Protein AF-A0A7S2IAW0-F1 (afdb_monomer_lite)

Radius of gyration: 18.79 Å; chains: 1; bounding box: 46×24×48 Å

Structure (mmCIF, N/CA/C/O backbone):
data_AF-A0A7S2IAW0-F1
#
_entry.id   AF-A0A7S2IAW0-F1
#
loop_
_atom_site.group_PDB
_atom_site.id
_atom_site.type_symbol
_atom_site.label_atom_id
_atom_site.label_alt_id
_atom_site.label_comp_id
_atom_site.label_asym_id
_atom_site.label_entity_id
_atom_site.label_seq_id
_atom_site.pdbx_PDB_ins_code
_atom_site.Cartn_x
_atom_site.Cartn_y
_atom_site.Cartn_z
_atom_site.occupancy
_atom_site.B_iso_or_equiv
_atom_site.auth_seq_id
_atom_site.auth_comp_id
_atom_site.auth_asym_id
_atom_site.auth_atom_id
_atom_site.pdbx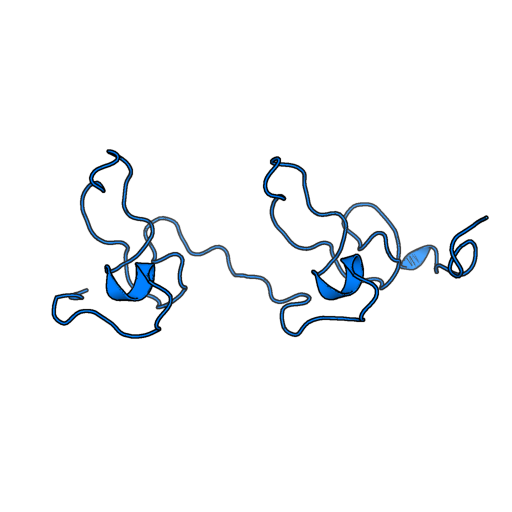_PDB_model_num
ATOM 1 N N . GLY A 1 1 ? -23.489 11.434 15.597 1.00 50.94 1 GLY A N 1
ATOM 2 C CA . GLY A 1 1 ? -23.939 10.071 15.264 1.00 50.94 1 GLY A CA 1
ATOM 3 C C . GLY A 1 1 ? -22.737 9.156 15.257 1.00 50.94 1 GLY A C 1
ATOM 4 O O . GLY A 1 1 ? -21.692 9.584 14.787 1.00 50.94 1 GLY A O 1
ATOM 5 N N . HIS A 1 2 ? -22.860 7.963 15.828 1.00 58.56 2 HIS A N 1
ATOM 6 C CA . HIS A 1 2 ? -21.824 6.927 15.783 1.00 58.56 2 HIS A CA 1
ATOM 7 C C . HIS A 1 2 ? -22.015 6.001 14.574 1.00 58.56 2 HIS A C 1
ATOM 9 O O . HIS A 1 2 ? -23.141 5.798 14.119 1.00 58.56 2 HIS A O 1
ATOM 15 N N . ASP A 1 3 ? -20.916 5.451 14.053 1.00 65.81 3 ASP A N 1
ATOM 16 C CA . ASP A 1 3 ? -20.954 4.419 13.016 1.00 65.81 3 ASP A CA 1
ATOM 17 C C . ASP A 1 3 ? -21.790 3.219 13.472 1.00 65.81 3 ASP A C 1
ATOM 19 O O . ASP A 1 3 ? -21.760 2.838 14.642 1.00 65.81 3 ASP A O 1
ATOM 23 N N . ARG A 1 4 ? -22.484 2.567 12.532 1.00 68.62 4 ARG A N 1
ATOM 24 C CA . ARG A 1 4 ? -23.356 1.400 12.783 1.00 68.62 4 ARG A CA 1
ATOM 25 C C . ARG A 1 4 ? -22.633 0.213 13.449 1.00 68.62 4 ARG A C 1
ATOM 27 O O . ARG A 1 4 ? -23.281 -0.697 13.945 1.00 68.62 4 ARG A O 1
ATOM 34 N N . LEU A 1 5 ? -21.299 0.231 13.460 1.00 66.25 5 LEU A N 1
ATOM 35 C CA . LEU A 1 5 ? -20.436 -0.776 14.083 1.00 66.25 5 LEU A CA 1
ATOM 36 C C . LEU A 1 5 ? -19.930 -0.370 15.482 1.00 66.25 5 LEU A C 1
ATOM 38 O O . LEU A 1 5 ? -19.213 -1.139 16.121 1.00 66.25 5 LEU A O 1
ATOM 42 N N . CYS A 1 6 ? -20.269 0.823 15.976 1.00 62.88 6 CYS A N 1
ATOM 43 C CA . CYS A 1 6 ? -19.836 1.308 17.284 1.00 62.88 6 CYS A CA 1
ATOM 44 C C . CYS A 1 6 ? -20.402 0.409 18.399 1.00 62.88 6 CYS A C 1
ATOM 46 O O . CYS A 1 6 ? -21.613 0.326 18.580 1.00 62.88 6 CYS A O 1
ATOM 48 N N . GLY A 1 7 ? -19.519 -0.300 19.112 1.00 69.62 7 GLY A N 1
ATOM 49 C CA . GLY A 1 7 ? -19.877 -1.250 20.175 1.00 69.62 7 GLY A CA 1
ATOM 50 C C . GLY A 1 7 ? -20.111 -2.700 19.725 1.00 69.62 7 GLY A C 1
ATOM 51 O O . GLY A 1 7 ? -20.253 -3.566 20.580 1.00 69.62 7 GLY A O 1
ATOM 52 N N . GLN A 1 8 ? -20.107 -2.992 18.418 1.00 72.81 8 GLN A N 1
ATOM 53 C CA . GLN A 1 8 ? -20.274 -4.359 17.885 1.00 72.81 8 GLN A CA 1
ATOM 54 C C . GLN A 1 8 ? -18.977 -4.982 17.349 1.00 72.81 8 GLN A C 1
ATOM 56 O O . GLN A 1 8 ? -18.984 -6.101 16.837 1.00 72.81 8 GLN A O 1
ATOM 61 N N . ILE A 1 9 ? -17.855 -4.267 17.442 1.00 75.31 9 ILE A N 1
ATOM 62 C CA . ILE A 1 9 ? -16.563 -4.804 17.029 1.00 75.31 9 ILE A CA 1
ATOM 63 C C . ILE A 1 9 ? -16.024 -5.712 18.134 1.00 75.31 9 ILE A C 1
ATOM 65 O O . ILE A 1 9 ? -15.777 -5.271 19.253 1.00 75.31 9 ILE A O 1
ATOM 69 N N . ASP A 1 10 ? -15.816 -6.978 17.785 1.00 81.50 10 ASP A N 1
ATOM 70 C CA . ASP A 1 10 ? -15.126 -7.960 18.615 1.00 81.50 10 ASP A CA 1
ATOM 71 C C . ASP A 1 10 ? -13.720 -7.447 18.972 1.00 81.50 10 ASP A C 1
ATOM 73 O O . ASP A 1 10 ? -12.873 -7.246 18.094 1.00 81.50 10 ASP A O 1
ATOM 77 N N . ALA A 1 11 ? -13.479 -7.225 20.267 1.00 82.25 11 ALA A N 1
ATOM 78 C CA . ALA A 1 11 ? -12.220 -6.693 20.780 1.00 82.25 11 ALA A CA 1
ATOM 79 C C . ALA A 1 11 ? -11.020 -7.587 20.424 1.00 82.25 11 ALA A C 1
ATOM 81 O O . ALA A 1 11 ? -9.922 -7.076 20.222 1.00 82.25 11 ALA A O 1
ATOM 82 N N . SER A 1 12 ? -11.219 -8.900 20.259 1.00 84.50 12 SER A N 1
ATOM 83 C CA . SER A 1 12 ? -10.162 -9.828 19.838 1.00 84.50 12 SER A CA 1
ATOM 84 C C . SER A 1 12 ? -9.779 -9.675 18.361 1.00 84.50 12 SER A C 1
ATOM 86 O O . SER A 1 12 ? -8.757 -10.205 17.924 1.00 84.50 12 SER A O 1
ATOM 88 N N . LYS A 1 13 ? -10.580 -8.948 17.572 1.00 84.38 13 LYS A N 1
ATOM 89 C CA . LYS A 1 13 ? -10.375 -8.732 16.131 1.00 84.38 13 LYS A CA 1
ATOM 90 C C . LYS A 1 13 ? -9.826 -7.348 15.786 1.00 84.38 13 LYS A C 1
ATOM 92 O O . LYS A 1 13 ? -9.648 -7.048 14.599 1.00 84.38 13 LYS A O 1
ATOM 97 N N . VAL A 1 14 ? -9.529 -6.533 16.797 1.00 85.44 14 VAL A N 1
ATOM 98 C CA . VAL A 1 14 ? -8.892 -5.216 16.684 1.00 85.44 14 VAL A CA 1
ATOM 99 C C . VAL A 1 14 ? -7.673 -5.135 17.594 1.00 85.44 14 VAL A C 1
ATOM 101 O O . VAL A 1 14 ? -7.650 -5.686 18.684 1.00 85.44 14 VAL A O 1
ATOM 104 N N . GLY A 1 15 ? -6.629 -4.451 17.140 1.00 86.69 15 GLY A N 1
ATOM 105 C CA . GLY A 1 15 ? -5.392 -4.311 17.900 1.00 86.69 15 GLY A CA 1
ATOM 106 C C . GLY A 1 15 ? -4.228 -3.850 17.027 1.00 86.69 15 GLY A C 1
ATOM 107 O O . GLY A 1 15 ? -4.385 -3.731 15.805 1.00 86.69 15 GLY A O 1
ATOM 108 N N . PRO A 1 16 ? -3.054 -3.581 17.622 1.00 86.94 16 PRO A N 1
ATOM 109 C CA . PRO A 1 16 ? -1.852 -3.233 16.873 1.00 86.94 16 PRO A CA 1
ATOM 110 C C . PRO A 1 16 ? -1.551 -4.278 15.789 1.00 86.94 16 PRO A C 1
ATOM 112 O O . PRO A 1 16 ? -1.453 -5.470 16.063 1.00 86.94 16 PRO A O 1
ATOM 115 N N . GLY A 1 17 ? -1.444 -3.837 14.534 1.00 86.88 17 GLY A N 1
ATOM 116 C CA . GLY A 1 17 ? -1.197 -4.722 13.389 1.00 86.88 17 GLY A CA 1
ATOM 117 C C . GLY A 1 17 ? -2.423 -5.478 12.855 1.00 86.88 17 GLY A C 1
ATOM 118 O O . GLY A 1 17 ? -2.298 -6.180 11.847 1.00 86.88 17 GLY A O 1
ATOM 119 N N . LEU A 1 18 ? -3.610 -5.306 13.447 1.00 91.88 18 LEU A N 1
ATOM 120 C CA . LEU A 1 18 ? -4.880 -5.840 12.945 1.00 91.88 18 LEU A CA 1
ATOM 121 C C . LEU A 1 18 ? -5.726 -4.756 12.280 1.00 91.88 18 LEU A C 1
ATOM 123 O O . LEU A 1 18 ? -5.615 -3.565 12.567 1.00 91.88 18 LEU A O 1
ATOM 127 N N . CYS A 1 19 ? -6.566 -5.176 11.338 1.00 92.44 19 CYS A N 1
ATOM 128 C CA . CYS A 1 19 ? -7.449 -4.282 10.611 1.00 92.44 19 CYS A CA 1
ATOM 129 C C . CYS A 1 19 ? -8.336 -3.497 11.583 1.00 92.44 19 CYS A C 1
ATOM 131 O O . CYS A 1 19 ? -9.163 -4.095 12.268 1.00 92.44 19 CYS A O 1
ATOM 133 N N . LYS A 1 20 ? -8.250 -2.161 11.562 1.00 90.75 20 LYS A N 1
ATOM 134 C CA . LYS A 1 20 ? -9.026 -1.280 12.457 1.00 90.75 20 LYS A CA 1
ATOM 135 C C . LYS A 1 20 ? -10.548 -1.437 12.349 1.00 90.75 20 LYS A C 1
ATOM 137 O O . LYS A 1 20 ? -11.269 -1.067 13.258 1.00 90.75 20 LYS A O 1
ATOM 142 N N . VAL A 1 21 ? -11.023 -1.975 11.223 1.00 89.62 21 VAL A N 1
ATOM 143 C CA . VAL A 1 21 ? -12.445 -2.276 10.968 1.00 89.62 21 VAL A CA 1
ATOM 144 C C . VAL A 1 21 ? -12.922 -3.509 11.754 1.00 89.62 21 VAL A C 1
ATOM 146 O O . VAL A 1 21 ? -14.113 -3.777 11.805 1.00 89.62 21 VAL A O 1
ATOM 149 N N . GLY A 1 22 ? -12.016 -4.275 12.370 1.00 89.25 22 GLY A N 1
ATOM 150 C CA . GLY A 1 22 ? -12.395 -5.399 13.227 1.00 89.25 22 GLY A CA 1
ATOM 151 C C . GLY A 1 22 ? -12.728 -6.694 12.497 1.00 89.25 22 GLY A C 1
ATOM 152 O O . GLY A 1 22 ? -13.425 -7.548 13.028 1.00 89.25 22 GLY A O 1
ATOM 153 N N . CYS A 1 23 ? -12.210 -6.883 11.281 1.00 89.62 23 CYS A N 1
ATOM 154 C CA . CYS A 1 23 ? -12.362 -8.150 10.556 1.00 89.62 23 CYS A CA 1
ATOM 155 C C . CYS A 1 23 ? -11.418 -9.266 11.053 1.00 89.62 23 CYS A C 1
ATOM 157 O O . CYS A 1 23 ? -11.470 -10.378 10.533 1.00 89.62 23 CYS A O 1
ATOM 159 N N . GLY A 1 24 ? -10.510 -8.976 11.996 1.00 89.62 24 GLY A N 1
ATOM 160 C CA . GLY A 1 24 ? -9.544 -9.935 12.553 1.00 89.62 24 GLY A CA 1
ATOM 161 C C . GLY A 1 24 ? -8.334 -10.234 11.661 1.00 89.62 24 GLY A C 1
ATOM 162 O O . GLY A 1 24 ? -7.439 -10.977 12.051 1.00 89.62 24 GLY A O 1
ATOM 163 N N . ARG A 1 25 ? -8.263 -9.651 10.458 1.00 90.62 25 ARG A N 1
ATOM 164 C CA . ARG A 1 25 ? -7.143 -9.842 9.524 1.00 90.62 25 ARG A CA 1
ATOM 165 C C . ARG A 1 25 ? -5.988 -8.881 9.819 1.00 90.62 25 ARG A C 1
ATOM 167 O O . ARG A 1 25 ? -6.228 -7.720 10.147 1.00 90.62 25 ARG A O 1
ATOM 174 N N . LYS A 1 26 ? -4.744 -9.329 9.598 1.00 91.44 26 LYS A N 1
ATOM 175 C CA . LYS A 1 26 ? -3.548 -8.466 9.642 1.00 91.44 26 LYS A CA 1
ATOM 176 C C . LYS A 1 26 ? -3.671 -7.287 8.674 1.00 91.44 26 LYS A C 1
ATOM 178 O O . LYS A 1 26 ? -4.187 -7.443 7.567 1.00 91.44 26 LYS A O 1
ATOM 183 N N . VAL A 1 27 ? -3.192 -6.124 9.100 1.00 91.31 27 VAL A N 1
ATOM 184 C CA . VAL A 1 27 ? -3.081 -4.918 8.270 1.00 91.31 27 VAL A CA 1
ATOM 185 C C . VAL A 1 27 ? -2.224 -5.201 7.035 1.00 91.31 27 VAL A C 1
ATOM 187 O O . VAL A 1 27 ? -1.263 -5.966 7.100 1.00 91.31 27 VAL A O 1
ATOM 190 N N . ALA A 1 28 ? -2.583 -4.592 5.902 1.00 89.12 28 ALA A N 1
ATOM 191 C CA . ALA A 1 28 ? -1.808 -4.712 4.677 1.00 89.12 28 ALA A CA 1
ATOM 192 C C . ALA A 1 28 ? -0.378 -4.184 4.902 1.00 89.12 28 ALA A C 1
ATOM 194 O O . ALA A 1 28 ? -0.208 -3.131 5.519 1.00 89.12 28 ALA A O 1
ATOM 195 N N . PRO A 1 29 ? 0.660 -4.866 4.397 1.00 86.12 29 PRO A N 1
ATOM 196 C CA . PRO A 1 29 ? 2.016 -4.348 4.489 1.00 86.12 29 PRO A CA 1
ATOM 197 C C . PRO A 1 29 ? 2.169 -3.075 3.642 1.00 86.12 29 PRO A C 1
ATOM 199 O O . PRO A 1 29 ? 1.519 -2.915 2.608 1.00 86.12 29 PRO A O 1
ATOM 202 N N . GLY A 1 30 ? 3.071 -2.185 4.057 1.00 85.56 30 GLY A N 1
ATOM 203 C CA . GLY A 1 30 ? 3.419 -0.975 3.312 1.00 85.56 30 GLY A CA 1
ATOM 204 C C . GLY A 1 30 ? 2.803 0.311 3.863 1.00 85.56 30 GLY A C 1
ATOM 205 O O . GLY A 1 30 ? 2.371 0.387 5.015 1.00 85.56 30 GLY A O 1
ATOM 206 N N . LYS A 1 31 ? 2.848 1.356 3.032 1.00 87.12 31 LYS A N 1
ATOM 207 C CA . LYS A 1 31 ? 2.469 2.728 3.373 1.00 87.12 31 LYS A CA 1
ATOM 208 C C . LYS A 1 31 ? 1.564 3.321 2.293 1.00 87.12 31 LYS A C 1
ATOM 210 O O . LYS A 1 31 ? 1.674 2.957 1.122 1.00 87.12 31 LYS A O 1
ATOM 215 N N . ASP A 1 32 ? 0.692 4.243 2.686 1.00 84.56 32 ASP A N 1
ATOM 216 C CA . ASP A 1 32 ? -0.098 5.054 1.765 1.00 84.56 32 ASP A CA 1
ATOM 217 C C . ASP A 1 32 ? 0.788 6.040 0.978 1.00 84.56 32 ASP A C 1
ATOM 219 O O . ASP A 1 32 ? 1.990 6.169 1.220 1.00 84.56 32 ASP A O 1
ATOM 223 N N . ALA A 1 33 ? 0.190 6.773 0.035 1.00 84.94 33 ALA A N 1
ATOM 224 C CA . ALA A 1 33 ? 0.905 7.767 -0.772 1.00 84.94 33 ALA A CA 1
ATOM 225 C C . ALA A 1 33 ? 1.546 8.899 0.059 1.00 84.94 33 ALA A C 1
ATOM 227 O O . ALA A 1 33 ? 2.436 9.587 -0.430 1.00 84.94 33 ALA A O 1
ATOM 228 N N . LYS A 1 34 ? 1.111 9.089 1.312 1.00 90.62 34 LYS A N 1
ATOM 229 C CA . LYS A 1 34 ? 1.662 10.064 2.262 1.00 90.62 34 LYS A CA 1
ATOM 230 C C . LYS A 1 34 ? 2.707 9.437 3.197 1.00 90.62 34 LYS A C 1
ATOM 232 O O . LYS A 1 34 ? 3.132 10.080 4.151 1.00 90.62 34 LYS A O 1
ATOM 237 N N . GLY A 1 35 ? 3.105 8.186 2.960 1.00 87.56 35 GLY A N 1
ATOM 238 C CA . GLY A 1 35 ? 4.103 7.479 3.761 1.00 87.56 35 GLY A CA 1
ATOM 239 C C . GLY A 1 35 ? 3.589 6.958 5.107 1.00 87.56 35 GLY A C 1
ATOM 240 O O . GLY A 1 35 ? 4.395 6.515 5.931 1.00 87.56 35 GLY A O 1
ATOM 241 N N . ARG A 1 36 ? 2.276 6.978 5.351 1.00 90.25 36 ARG A N 1
ATOM 242 C CA . ARG A 1 36 ? 1.685 6.487 6.603 1.00 90.25 36 ARG A CA 1
ATOM 243 C C . ARG A 1 36 ? 1.401 4.993 6.491 1.00 90.25 36 ARG A C 1
ATOM 245 O O . ARG A 1 36 ? 0.943 4.561 5.435 1.00 90.25 36 ARG A O 1
ATOM 252 N N . PRO A 1 37 ? 1.648 4.194 7.540 1.00 89.88 37 PRO A N 1
ATOM 253 C CA . PRO A 1 37 ? 1.332 2.773 7.503 1.00 89.88 37 PRO A CA 1
ATOM 254 C C . PRO A 1 37 ? -0.161 2.568 7.247 1.00 89.88 37 PRO A C 1
ATOM 256 O O . PRO A 1 37 ? -1.001 3.367 7.677 1.00 89.88 37 PRO A O 1
ATOM 259 N N . PHE A 1 38 ? -0.500 1.488 6.546 1.00 90.75 38 PHE A N 1
ATOM 260 C CA . PHE A 1 38 ? -1.899 1.109 6.419 1.00 90.75 38 PHE A CA 1
ATOM 261 C C . PHE A 1 38 ? -2.500 0.806 7.797 1.00 90.75 38 PHE A C 1
ATOM 263 O O . PHE A 1 38 ? -1.800 0.517 8.762 1.00 90.75 38 PHE A O 1
ATOM 270 N N . THR A 1 39 ? -3.823 0.908 7.896 1.00 93.00 39 THR A N 1
ATOM 271 C CA . THR A 1 39 ? -4.574 0.590 9.127 1.00 93.00 39 THR A CA 1
ATOM 272 C C . THR A 1 39 ? -5.653 -0.464 8.890 1.00 93.00 39 THR A C 1
ATOM 274 O O . THR A 1 39 ? -6.325 -0.899 9.820 1.00 93.00 39 THR A O 1
ATOM 277 N N . THR A 1 40 ? -5.822 -0.909 7.644 1.00 92.75 40 THR A N 1
ATOM 278 C CA . THR A 1 40 ? -6.765 -1.953 7.234 1.00 92.75 40 THR A CA 1
ATOM 279 C C . THR A 1 40 ? -6.038 -3.070 6.496 1.00 92.75 40 THR A C 1
ATOM 281 O O . THR A 1 40 ? -4.941 -2.880 5.975 1.00 92.75 40 THR A O 1
ATOM 284 N N . CYS A 1 41 ? -6.641 -4.258 6.457 1.00 92.25 41 CYS A N 1
ATOM 285 C CA . CYS A 1 41 ? -6.058 -5.437 5.808 1.00 92.25 41 CYS A CA 1
ATOM 286 C C . CYS A 1 41 ? -6.112 -5.408 4.274 1.00 92.25 41 CYS A C 1
ATOM 288 O O . CYS A 1 41 ? -5.399 -6.164 3.620 1.00 92.25 41 CYS A O 1
ATOM 290 N N . CYS A 1 42 ? -6.996 -4.595 3.696 1.00 91.62 42 CYS A N 1
ATOM 291 C CA . CYS A 1 42 ? -7.198 -4.472 2.256 1.00 91.62 42 CYS A CA 1
ATOM 292 C C . CYS A 1 42 ? -7.954 -3.176 1.925 1.00 91.62 42 CYS A C 1
ATOM 294 O O . CYS A 1 42 ? -8.392 -2.451 2.834 1.00 91.62 42 CYS A O 1
ATOM 296 N N . ARG A 1 43 ? -8.111 -2.884 0.629 1.00 90.62 43 ARG A N 1
ATOM 297 C CA . ARG A 1 43 ? -8.840 -1.705 0.150 1.00 90.62 43 ARG A CA 1
ATOM 298 C C . ARG A 1 43 ? -10.340 -1.891 0.335 1.00 90.62 43 ARG A C 1
ATOM 300 O O . ARG A 1 43 ? -10.997 -0.959 0.779 1.00 90.62 43 ARG A O 1
ATOM 307 N N . GLY A 1 44 ? -10.866 -3.088 0.088 1.00 91.62 44 GLY A N 1
ATOM 308 C CA . GLY A 1 44 ? -12.288 -3.363 0.308 1.00 91.62 44 GLY A CA 1
ATOM 309 C C . GLY A 1 44 ? -12.732 -3.056 1.748 1.00 91.62 44 GLY A C 1
ATOM 310 O O . GLY A 1 44 ? -13.733 -2.376 1.962 1.00 91.62 44 GLY A O 1
ATOM 311 N N . CYS A 1 45 ? -11.920 -3.429 2.747 1.00 91.56 45 CYS A N 1
ATOM 312 C CA . CYS A 1 45 ? -12.214 -3.104 4.145 1.00 91.56 45 CYS A CA 1
ATOM 313 C C . CYS A 1 45 ? -12.209 -1.603 4.424 1.00 91.56 45 CYS A C 1
ATOM 315 O O . CYS A 1 45 ? -13.021 -1.147 5.219 1.00 91.56 45 CYS A O 1
ATOM 317 N N . VAL A 1 46 ? -11.315 -0.830 3.798 1.00 90.12 46 VAL A N 1
ATOM 318 C CA . VAL A 1 46 ? -11.302 0.629 3.998 1.00 90.12 46 VAL A CA 1
ATOM 319 C C . VAL A 1 46 ? -12.533 1.297 3.383 1.00 90.12 46 VAL A C 1
ATOM 321 O O . VAL A 1 46 ? -12.965 2.328 3.883 1.00 90.12 46 VAL A O 1
ATOM 324 N N . LEU A 1 47 ? -13.092 0.704 2.323 1.00 89.69 47 LEU A N 1
ATOM 325 C CA . LEU A 1 47 ? -14.281 1.192 1.621 1.00 89.69 47 LEU A CA 1
ATOM 326 C C . LEU A 1 47 ? -15.598 0.646 2.198 1.00 89.69 47 LEU A C 1
ATOM 328 O O . LEU A 1 47 ? -16.663 1.059 1.756 1.00 89.69 47 LEU A O 1
ATOM 332 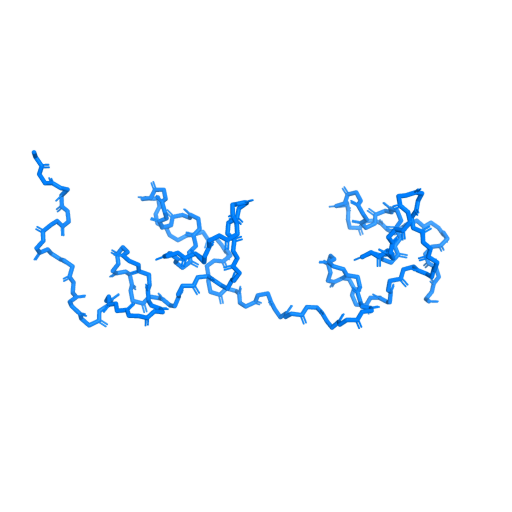N N . GLY A 1 48 ? -15.545 -0.291 3.150 1.00 87.69 48 GLY A N 1
ATOM 333 C CA . GLY A 1 48 ? -16.737 -0.935 3.709 1.00 87.69 48 GLY A CA 1
ATOM 334 C C . GLY A 1 48 ? -17.430 -1.917 2.755 1.00 87.69 48 GLY A C 1
ATOM 335 O O . GLY A 1 48 ? -18.556 -2.324 3.015 1.00 87.69 48 GLY A O 1
ATOM 336 N N . THR A 1 49 ? -16.769 -2.332 1.671 1.00 88.56 49 THR A N 1
ATOM 337 C CA . THR A 1 49 ? -17.343 -3.201 0.623 1.00 88.56 49 THR A CA 1
ATOM 338 C C . THR A 1 49 ? -17.003 -4.687 0.809 1.00 88.56 49 THR A C 1
ATOM 340 O O . THR A 1 49 ? -17.124 -5.470 -0.129 1.00 88.56 49 THR A O 1
ATOM 343 N N . GLY A 1 50 ? -16.517 -5.093 1.985 1.00 88.12 50 GLY A N 1
ATOM 344 C CA . GLY A 1 50 ? -15.994 -6.445 2.225 1.00 88.12 50 GLY A CA 1
ATOM 345 C C . GLY A 1 50 ? -14.533 -6.623 1.795 1.00 88.12 50 GLY A C 1
ATOM 346 O O . GLY A 1 50 ? -13.806 -5.653 1.610 1.00 88.12 50 GLY A O 1
ATOM 347 N N . HIS A 1 51 ? -14.054 -7.863 1.693 1.00 91.94 51 HIS A N 1
ATOM 348 C CA . HIS A 1 51 ? -12.664 -8.142 1.319 1.00 91.94 51 HIS A CA 1
ATOM 349 C C . HIS A 1 51 ? -12.470 -8.117 -0.197 1.00 91.94 51 HIS A C 1
ATOM 351 O O . HIS A 1 51 ? -13.242 -8.725 -0.931 1.00 91.94 51 HIS A O 1
ATOM 357 N N . ASP A 1 52 ? -11.403 -7.463 -0.661 1.00 87.75 52 ASP A N 1
ATOM 358 C CA . ASP A 1 52 ? -10.977 -7.590 -2.055 1.00 87.75 52 ASP A CA 1
ATOM 359 C C . ASP A 1 52 ? -10.145 -8.864 -2.278 1.00 87.75 52 ASP A C 1
ATOM 361 O O . ASP A 1 52 ? -9.641 -9.486 -1.337 1.00 87.75 52 ASP A O 1
ATOM 365 N N . SER A 1 53 ? -9.971 -9.244 -3.546 1.00 85.06 53 SER A N 1
ATOM 366 C CA . SER A 1 53 ? -9.239 -10.449 -3.947 1.00 85.06 53 SER A CA 1
ATOM 367 C C . SER A 1 53 ? -7.777 -10.452 -3.484 1.00 85.06 53 SER A C 1
ATOM 369 O O . SER A 1 53 ? -7.155 -11.513 -3.454 1.00 85.06 53 SER A O 1
ATOM 371 N N . PHE A 1 54 ? -7.206 -9.292 -3.156 1.00 79.31 54 PHE A N 1
ATOM 372 C CA . PHE A 1 54 ? -5.819 -9.135 -2.718 1.00 79.31 54 PHE A CA 1
ATOM 373 C C . PHE A 1 54 ? -5.677 -9.140 -1.192 1.00 79.31 54 PHE A C 1
ATOM 375 O O . PHE A 1 54 ? -4.558 -9.058 -0.682 1.00 79.31 54 PHE A O 1
ATOM 382 N N . CYS A 1 55 ? -6.775 -9.261 -0.445 1.00 86.38 55 CYS A N 1
ATOM 383 C CA . CYS A 1 55 ? -6.733 -9.286 1.007 1.00 86.38 55 CYS A CA 1
ATOM 384 C C . CYS A 1 55 ? -5.879 -10.453 1.521 1.00 86.38 55 CYS A C 1
ATOM 386 O O . CYS A 1 55 ? -6.120 -11.603 1.167 1.00 86.38 55 CYS A O 1
ATOM 388 N N . GLN A 1 56 ? -4.897 -10.139 2.376 1.00 78.56 56 GLN A N 1
ATOM 389 C CA . GLN A 1 56 ? -3.916 -11.085 2.931 1.00 78.56 56 GLN A CA 1
ATOM 390 C C . GLN A 1 56 ? -3.062 -11.840 1.908 1.00 78.56 56 GLN A C 1
ATOM 392 O O . GLN A 1 56 ? -2.291 -12.712 2.306 1.00 78.56 56 GLN A O 1
ATOM 397 N N . ARG A 1 57 ? -3.096 -11.477 0.620 1.00 72.69 57 ARG A N 1
ATOM 398 C CA . ARG A 1 57 ? -1.988 -11.856 -0.250 1.00 72.69 57 ARG A CA 1
ATOM 399 C C . ARG A 1 57 ? -0.779 -11.066 0.219 1.00 72.69 57 ARG A C 1
ATOM 401 O O . ARG A 1 57 ? -0.682 -9.861 -0.023 1.00 72.69 57 ARG A O 1
ATOM 408 N N . VAL A 1 58 ? 0.118 -11.747 0.928 1.00 60.16 58 VAL A N 1
ATOM 409 C CA . VAL A 1 58 ? 1.501 -11.303 1.042 1.00 60.16 58 VAL A CA 1
ATOM 410 C C . VAL A 1 58 ? 1.962 -11.084 -0.390 1.00 60.16 58 VAL A C 1
ATOM 412 O O . VAL A 1 58 ? 2.059 -12.007 -1.190 1.00 60.16 58 VAL A O 1
ATOM 415 N N . ARG A 1 59 ? 2.137 -9.819 -0.770 1.00 59.34 59 ARG A N 1
ATOM 416 C CA . ARG A 1 59 ? 3.057 -9.532 -1.855 1.00 59.34 59 ARG A CA 1
ATOM 417 C C . ARG A 1 59 ? 4.397 -9.891 -1.250 1.00 59.34 59 ARG A C 1
ATOM 419 O O . ARG A 1 59 ? 4.926 -9.068 -0.501 1.00 59.34 59 ARG A O 1
ATOM 426 N N . GLU A 1 60 ? 4.863 -11.123 -1.467 1.00 59.72 60 GLU A N 1
ATOM 427 C CA . GLU A 1 60 ? 6.258 -11.473 -1.219 1.00 59.72 60 GLU A CA 1
ATOM 428 C C . GLU A 1 60 ? 7.080 -10.275 -1.686 1.00 59.72 60 GLU A C 1
ATOM 430 O O . GLU A 1 60 ? 6.907 -9.797 -2.815 1.00 59.72 60 GLU A O 1
ATOM 435 N N . ALA A 1 61 ? 7.861 -9.702 -0.769 1.00 62.78 61 ALA A N 1
ATOM 436 C CA . ALA A 1 61 ? 8.707 -8.582 -1.116 1.00 62.78 61 ALA A CA 1
ATOM 437 C C . ALA A 1 61 ? 9.585 -9.069 -2.261 1.00 62.78 61 ALA A C 1
ATOM 439 O O . ALA A 1 61 ? 10.358 -10.011 -2.096 1.00 62.78 61 ALA A O 1
ATOM 440 N N . ILE A 1 62 ? 9.396 -8.483 -3.438 1.00 68.38 62 ILE A N 1
ATOM 441 C CA . ILE A 1 62 ? 10.194 -8.850 -4.593 1.00 68.38 62 ILE A CA 1
ATOM 442 C C . ILE A 1 62 ? 11.645 -8.570 -4.211 1.00 68.38 62 ILE A C 1
ATOM 444 O O . ILE A 1 62 ? 11.928 -7.433 -3.811 1.00 68.38 62 ILE A O 1
ATOM 448 N N . PRO A 1 63 ? 12.532 -9.581 -4.264 1.00 74.94 63 PRO A N 1
ATOM 449 C CA . PRO A 1 63 ? 13.919 -9.404 -3.875 1.00 74.94 63 PRO A CA 1
ATOM 450 C C . PRO A 1 63 ? 14.531 -8.192 -4.575 1.00 74.94 63 PRO A C 1
ATOM 452 O O . PRO A 1 63 ? 14.200 -7.887 -5.726 1.00 74.94 63 PRO A O 1
ATOM 455 N N . ALA A 1 64 ? 15.420 -7.482 -3.881 1.00 75.75 64 ALA A N 1
ATOM 456 C CA . ALA A 1 64 ? 16.151 -6.381 -4.492 1.00 75.75 64 ALA A CA 1
ATOM 457 C C . ALA A 1 64 ? 16.850 -6.879 -5.769 1.00 75.75 64 ALA A C 1
ATOM 459 O O . ALA A 1 64 ? 17.454 -7.949 -5.778 1.00 75.75 64 ALA A O 1
ATOM 460 N N . GLY A 1 65 ? 16.721 -6.124 -6.860 1.00 81.19 65 GLY A N 1
ATOM 461 C CA . GLY A 1 65 ? 17.236 -6.536 -8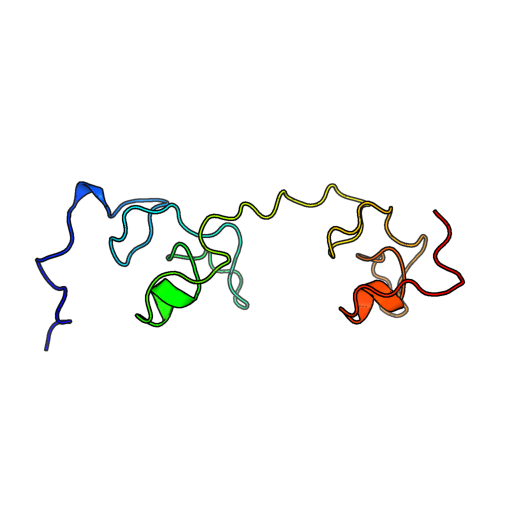.166 1.00 81.19 65 GLY A CA 1
ATOM 462 C C . GLY A 1 65 ? 16.297 -7.431 -8.984 1.00 81.19 65 GLY A C 1
ATOM 463 O O . GLY A 1 65 ? 16.645 -7.770 -10.111 1.00 81.19 65 GLY A O 1
ATOM 464 N N . MET A 1 66 ? 15.095 -7.763 -8.498 1.00 86.81 66 MET A N 1
ATOM 465 C CA . MET A 1 66 ? 14.055 -8.435 -9.289 1.00 86.81 66 MET A CA 1
ATOM 466 C C . MET A 1 66 ? 12.947 -7.479 -9.741 1.00 86.81 66 MET A C 1
ATOM 468 O O . MET A 1 66 ? 12.647 -6.467 -9.105 1.00 86.81 66 MET A O 1
ATOM 472 N N . CYS A 1 67 ? 12.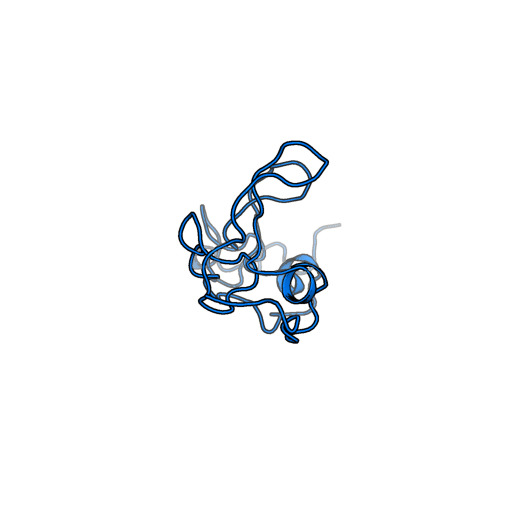321 -7.800 -10.873 1.00 87.06 67 CYS A N 1
ATOM 473 C CA . CYS A 1 67 ? 11.270 -6.983 -11.459 1.00 87.06 67 CYS A CA 1
ATOM 474 C C . CYS A 1 67 ? 10.094 -6.799 -10.494 1.00 87.06 67 CYS A C 1
ATOM 476 O O . CYS A 1 67 ? 9.410 -7.768 -10.175 1.00 87.06 67 CYS A O 1
ATOM 478 N N . ARG A 1 68 ? 9.771 -5.546 -10.141 1.00 82.25 68 ARG A N 1
ATOM 479 C CA . ARG A 1 68 ? 8.651 -5.139 -9.264 1.00 82.25 68 ARG A CA 1
ATOM 480 C C . ARG A 1 68 ? 7.286 -5.706 -9.677 1.00 82.25 68 ARG A C 1
ATOM 482 O O . ARG A 1 68 ? 6.366 -5.759 -8.865 1.00 82.25 68 ARG A O 1
ATOM 489 N N . MET A 1 69 ? 7.138 -6.120 -10.933 1.00 82.50 69 MET A N 1
ATOM 490 C CA . MET A 1 69 ? 5.912 -6.751 -11.422 1.00 82.50 69 MET A CA 1
ATOM 491 C C . MET A 1 69 ? 5.792 -8.233 -11.049 1.00 82.50 69 MET A C 1
ATOM 493 O O . MET A 1 69 ? 4.735 -8.809 -11.276 1.00 82.50 69 MET A O 1
ATOM 497 N N . GLY A 1 70 ? 6.832 -8.859 -10.493 1.00 80.19 70 GLY A N 1
ATOM 498 C CA . GLY A 1 70 ? 6.776 -10.252 -10.041 1.00 80.19 70 GLY A CA 1
ATOM 499 C C . GLY A 1 70 ? 6.919 -11.284 -11.149 1.00 80.19 70 GLY A C 1
ATOM 500 O O . GLY A 1 70 ? 6.550 -12.430 -10.944 1.00 80.19 70 GLY A O 1
ATOM 501 N N . CYS A 1 71 ? 7.464 -10.920 -12.312 1.00 82.31 71 CYS A N 1
ATOM 502 C CA . CYS A 1 71 ? 7.644 -11.858 -13.429 1.00 82.31 71 CYS A CA 1
ATOM 503 C C . CYS A 1 71 ? 8.849 -12.808 -13.272 1.00 82.31 71 CYS A C 1
ATOM 505 O O . CYS A 1 71 ? 9.162 -13.545 -14.201 1.00 82.31 71 CYS A O 1
ATOM 507 N N . GLY A 1 72 ? 9.558 -12.758 -12.138 1.00 81.75 72 GLY A N 1
ATOM 508 C CA . GLY A 1 72 ? 10.699 -13.630 -11.830 1.00 81.75 72 GLY A CA 1
ATOM 509 C C . GLY A 1 72 ? 12.028 -13.263 -12.503 1.00 81.75 72 GLY A C 1
ATOM 510 O O . GLY A 1 72 ? 13.026 -13.928 -12.257 1.00 81.75 72 GLY A O 1
ATOM 511 N N . ARG A 1 73 ? 12.076 -12.209 -13.330 1.00 84.69 73 ARG A N 1
ATOM 512 C CA . ARG A 1 73 ? 13.306 -11.753 -14.009 1.00 84.69 73 ARG A CA 1
ATOM 513 C C . ARG A 1 73 ? 14.034 -10.651 -13.238 1.00 84.69 73 ARG A C 1
ATOM 515 O O . ARG A 1 73 ? 13.390 -9.857 -12.543 1.00 84.69 73 ARG A O 1
ATOM 522 N N . ALA A 1 74 ? 15.351 -10.567 -13.426 1.00 87.06 74 ALA A N 1
ATOM 523 C CA . ALA A 1 74 ? 16.173 -9.475 -12.912 1.00 87.06 74 ALA A CA 1
ATOM 524 C C . ALA A 1 74 ? 15.741 -8.122 -13.506 1.00 87.06 74 ALA A C 1
ATOM 526 O O . ALA A 1 74 ? 15.201 -8.058 -14.612 1.00 87.06 74 ALA A O 1
ATOM 527 N N . VAL A 1 75 ? 15.919 -7.034 -12.756 1.00 88.19 75 VAL A N 1
ATOM 528 C CA . VAL A 1 75 ? 15.689 -5.675 -13.272 1.00 88.19 75 VAL A CA 1
ATOM 529 C C . VAL A 1 75 ? 16.658 -5.362 -14.410 1.00 88.19 75 VAL A C 1
ATOM 531 O O . VAL A 1 75 ? 17.773 -5.876 -14.440 1.00 88.19 75 VAL A O 1
ATOM 534 N N . ALA A 1 76 ? 16.238 -4.505 -15.342 1.00 85.88 76 ALA A N 1
ATOM 535 C CA . ALA A 1 76 ? 17.114 -4.067 -16.420 1.00 85.88 76 ALA A CA 1
ATOM 536 C C . ALA A 1 76 ? 18.365 -3.379 -15.849 1.00 85.88 76 ALA A C 1
ATOM 538 O O . ALA A 1 76 ? 18.272 -2.590 -14.905 1.00 85.88 76 ALA A O 1
ATOM 539 N N . ALA A 1 77 ? 19.528 -3.658 -16.439 1.00 82.69 77 ALA A N 1
ATOM 540 C CA . ALA A 1 77 ? 20.769 -3.001 -16.058 1.00 82.69 77 ALA A CA 1
ATOM 541 C C . ALA A 1 77 ? 20.748 -1.504 -16.420 1.00 82.69 77 ALA A C 1
ATOM 543 O O . ALA A 1 77 ? 20.116 -1.080 -17.390 1.00 82.69 77 ALA A O 1
ATOM 544 N N . GLY A 1 78 ? 21.485 -0.706 -15.646 1.00 83.75 78 GLY A N 1
ATOM 545 C CA . GLY A 1 78 ? 21.648 0.729 -15.875 1.00 83.75 78 GLY A CA 1
ATOM 546 C C . GLY A 1 78 ? 20.619 1.610 -15.163 1.00 83.75 78 GLY A C 1
ATOM 547 O O . GLY A 1 78 ? 19.878 1.178 -14.278 1.00 83.75 78 GLY A O 1
ATOM 548 N N . LEU A 1 79 ? 20.624 2.891 -15.536 1.00 82.69 79 LEU A N 1
ATOM 549 C CA . LEU A 1 79 ? 19.780 3.925 -14.944 1.00 82.69 79 LEU A CA 1
ATOM 550 C C . LEU A 1 79 ? 18.699 4.361 -15.936 1.00 82.69 79 LEU A C 1
ATOM 552 O O . LEU A 1 79 ? 18.941 4.505 -17.135 1.00 82.69 79 LEU A O 1
ATOM 556 N N . ALA A 1 80 ? 17.500 4.607 -15.419 1.00 79.94 80 ALA A N 1
ATOM 557 C CA . ALA A 1 80 ? 16.461 5.321 -16.138 1.00 79.94 80 ALA A CA 1
ATOM 558 C C . ALA A 1 80 ? 16.933 6.752 -16.470 1.00 79.94 80 ALA A C 1
ATOM 560 O O . ALA A 1 80 ? 17.819 7.274 -15.793 1.00 79.94 80 ALA A O 1
ATOM 561 N N . PRO A 1 81 ? 16.297 7.448 -17.432 1.00 80.44 81 PRO A N 1
ATOM 562 C CA . PRO A 1 81 ? 16.622 8.846 -17.745 1.00 80.44 81 PRO A CA 1
ATOM 563 C C . PRO A 1 81 ? 16.538 9.794 -16.538 1.00 80.44 81 PRO A C 1
ATOM 565 O O . PRO A 1 81 ? 17.165 10.843 -16.523 1.00 80.44 81 PRO A O 1
ATOM 568 N N . SER A 1 82 ? 15.783 9.409 -15.506 1.00 83.62 82 SER A N 1
ATOM 569 C CA . SER A 1 82 ? 15.697 10.109 -14.223 1.00 83.62 82 SER A CA 1
ATOM 570 C C . SER A 1 82 ? 16.897 9.878 -13.289 1.00 83.62 82 SER A C 1
ATOM 572 O O . SER A 1 82 ? 16.866 10.337 -12.151 1.00 83.62 82 SER A O 1
ATOM 574 N N . GLY A 1 83 ? 17.915 9.122 -13.714 1.00 85.12 83 GLY A N 1
ATOM 575 C CA . GLY A 1 83 ? 19.093 8.765 -12.916 1.00 85.12 83 GLY A CA 1
ATOM 576 C C . GLY A 1 83 ? 18.849 7.678 -11.863 1.00 85.12 83 GLY A C 1
ATOM 577 O O . GLY A 1 83 ? 19.747 7.355 -11.092 1.00 85.12 83 GLY A O 1
ATOM 578 N N . ARG A 1 84 ? 17.644 7.099 -11.805 1.00 84.00 84 ARG A N 1
ATOM 579 C CA . ARG A 1 84 ? 17.288 6.039 -10.847 1.00 84.00 84 ARG A CA 1
ATOM 580 C C . ARG A 1 84 ? 17.494 4.654 -11.465 1.00 84.00 84 ARG A C 1
ATOM 582 O O . ARG A 1 84 ? 17.213 4.500 -12.652 1.00 84.00 84 ARG A O 1
ATOM 589 N N . PRO A 1 85 ? 17.915 3.636 -10.695 1.00 84.50 85 PRO A N 1
ATOM 590 C CA . PRO A 1 85 ? 17.973 2.265 -11.192 1.00 84.50 85 PRO A CA 1
ATOM 591 C C . PRO A 1 85 ? 16.582 1.783 -11.611 1.00 84.50 85 PRO A C 1
ATOM 593 O O . PRO A 1 85 ? 15.567 2.199 -11.038 1.00 84.50 85 PRO A O 1
ATOM 596 N N . PHE A 1 86 ? 16.533 0.908 -12.614 1.00 85.44 86 PHE A N 1
ATOM 597 C CA . PHE A 1 86 ? 15.274 0.308 -13.033 1.00 85.44 86 PHE A CA 1
ATOM 598 C C . PHE A 1 86 ? 14.702 -0.589 -11.932 1.00 85.44 86 PHE A C 1
ATOM 600 O O . PHE A 1 86 ? 15.411 -1.315 -11.243 1.00 85.44 86 PHE A O 1
ATOM 607 N N . ASP A 1 87 ? 13.381 -0.558 -11.799 1.00 86.00 87 ASP A N 1
ATOM 608 C CA . ASP A 1 87 ? 12.617 -1.419 -10.894 1.00 86.00 87 ASP A CA 1
ATOM 609 C C . ASP A 1 87 ? 11.865 -2.526 -11.652 1.00 86.00 87 ASP A C 1
ATOM 611 O O . ASP A 1 87 ? 11.082 -3.276 -11.072 1.00 86.00 87 ASP A O 1
ATOM 615 N N . THR A 1 88 ? 12.081 -2.653 -12.963 1.00 88.00 88 THR A N 1
ATOM 616 C CA . THR A 1 88 ? 11.443 -3.650 -13.829 1.00 88.00 88 THR A CA 1
ATOM 617 C C . THR A 1 88 ? 12.438 -4.238 -14.826 1.00 88.00 88 THR A C 1
ATOM 619 O O . THR A 1 88 ? 13.428 -3.598 -15.168 1.00 88.00 88 THR A O 1
ATOM 622 N N . CYS A 1 89 ? 12.198 -5.473 -15.280 1.00 88.00 89 CYS A N 1
ATOM 623 C CA . CYS A 1 89 ? 13.105 -6.188 -16.190 1.00 88.00 89 CYS A CA 1
ATOM 624 C C . CYS A 1 89 ? 13.082 -5.656 -17.628 1.00 88.00 89 CYS A C 1
ATOM 626 O O . CYS A 1 89 ? 14.035 -5.822 -18.377 1.00 88.00 89 CYS A O 1
ATOM 628 N N . CYS A 1 90 ? 11.978 -5.035 -18.047 1.00 86.81 90 CYS A N 1
ATOM 629 C CA . CYS A 1 90 ? 11.835 -4.473 -19.381 1.00 86.81 90 CYS A CA 1
ATOM 630 C C . CYS A 1 90 ? 10.753 -3.392 -19.423 1.00 86.81 90 CYS A C 1
ATOM 632 O O . CYS A 1 90 ? 9.896 -3.299 -18.538 1.00 86.81 90 CYS A O 1
ATOM 634 N N . LYS A 1 91 ? 10.739 -2.616 -20.514 1.00 83.44 91 LYS A N 1
ATOM 635 C CA . LYS A 1 91 ? 9.719 -1.583 -20.760 1.00 83.44 91 LYS A CA 1
ATOM 636 C C . LYS A 1 91 ? 8.300 -2.160 -20.845 1.00 83.44 91 LYS A C 1
ATOM 638 O O . LYS A 1 91 ? 7.354 -1.483 -20.457 1.00 83.44 91 LYS A O 1
ATOM 643 N N . GLY A 1 92 ? 8.149 -3.398 -21.326 1.00 83.88 92 GLY A N 1
ATOM 644 C CA . GLY A 1 92 ? 6.855 -4.090 -21.387 1.00 83.88 92 GLY A CA 1
ATOM 645 C C . GLY A 1 92 ? 6.263 -4.335 -19.996 1.00 83.88 92 GLY A C 1
ATOM 646 O O . GLY A 1 92 ? 5.134 -3.933 -19.717 1.00 83.88 92 GLY A O 1
ATOM 647 N N . CYS A 1 93 ? 7.067 -4.872 -19.073 1.00 85.81 93 CYS A N 1
ATOM 648 C CA . CYS A 1 93 ? 6.667 -5.032 -17.674 1.00 85.81 93 CYS A CA 1
ATOM 649 C C . CYS A 1 93 ? 6.411 -3.684 -16.988 1.00 85.81 93 CYS A C 1
ATOM 651 O O . CYS A 1 93 ? 5.431 -3.564 -16.258 1.00 85.81 93 CYS A O 1
ATOM 653 N N . ALA A 1 94 ? 7.221 -2.655 -17.257 1.00 83.31 94 ALA A N 1
ATOM 654 C CA . ALA A 1 94 ? 7.000 -1.312 -16.710 1.00 83.31 94 ALA A CA 1
ATOM 655 C C . ALA A 1 94 ? 5.615 -0.733 -17.059 1.00 83.31 94 ALA A C 1
ATOM 657 O O . ALA A 1 94 ? 5.062 0.043 -16.284 1.00 83.31 94 ALA A O 1
ATOM 658 N N . ARG A 1 95 ? 5.037 -1.135 -18.200 1.00 84.06 95 ARG A N 1
ATOM 659 C CA . ARG A 1 95 ? 3.703 -0.716 -18.659 1.00 84.06 95 ARG A CA 1
ATOM 660 C C . ARG A 1 95 ? 2.548 -1.550 -18.087 1.00 84.06 95 ARG A C 1
ATOM 662 O O . ARG A 1 95 ? 1.399 -1.264 -18.398 1.00 84.06 95 ARG A O 1
ATOM 669 N N . GLY A 1 96 ? 2.823 -2.567 -17.267 1.00 72.06 96 GLY A N 1
ATOM 670 C CA . GLY A 1 96 ? 1.789 -3.361 -16.591 1.00 72.06 96 GLY A CA 1
ATOM 671 C C . GLY A 1 96 ? 1.104 -4.435 -17.446 1.00 72.06 96 GLY A C 1
ATOM 672 O O . GLY A 1 96 ? 0.110 -4.998 -17.005 1.00 72.06 96 GLY A O 1
ATOM 673 N N . GLY A 1 97 ? 1.614 -4.735 -18.647 1.00 62.53 97 GLY A N 1
ATOM 674 C CA . GLY A 1 97 ? 0.881 -5.523 -19.650 1.00 62.53 97 GLY A CA 1
ATOM 675 C C . GLY A 1 97 ? 1.132 -7.035 -19.684 1.00 62.53 97 GLY A C 1
ATOM 676 O O . GLY A 1 97 ? 0.620 -7.690 -20.585 1.00 62.53 97 GLY A O 1
ATOM 677 N N . GLY A 1 98 ? 1.965 -7.599 -18.800 1.00 63.53 98 GLY A N 1
ATOM 678 C CA . GLY A 1 98 ? 2.325 -9.033 -18.831 1.00 63.53 98 GLY A CA 1
ATOM 679 C C . GLY A 1 98 ? 3.068 -9.498 -20.099 1.00 63.53 98 GLY A C 1
ATOM 680 O O . GLY A 1 98 ? 3.441 -10.659 -20.203 1.00 63.53 98 GLY A O 1
ATOM 681 N N . GLN A 1 99 ? 3.308 -8.592 -21.048 1.00 72.12 99 GLN A N 1
ATOM 682 C CA . GLN A 1 99 ? 3.984 -8.831 -22.316 1.00 72.12 99 GLN A CA 1
ATOM 683 C C . GLN A 1 99 ? 5.429 -8.346 -22.212 1.00 72.12 99 GLN A C 1
ATOM 685 O O . GLN A 1 99 ? 5.700 -7.213 -21.797 1.00 72.12 99 GLN A O 1
ATOM 690 N N . HIS A 1 100 ? 6.363 -9.213 -22.583 1.00 79.94 100 HIS A N 1
ATOM 691 C CA . HIS A 1 100 ? 7.787 -8.907 -22.594 1.00 79.94 100 HIS A CA 1
ATOM 692 C C . HIS A 1 100 ? 8.170 -8.228 -23.912 1.00 79.94 100 HIS A C 1
ATOM 694 O O . HIS A 1 100 ? 7.679 -8.600 -24.975 1.00 79.94 100 HIS A O 1
ATOM 700 N N . SER A 1 101 ? 9.051 -7.223 -23.862 1.00 73.50 101 SER A N 1
ATOM 701 C CA . SER A 1 101 ? 9.653 -6.698 -25.094 1.00 73.50 101 SER A CA 1
ATOM 702 C C . SER A 1 101 ? 10.545 -7.767 -25.727 1.00 73.50 101 SER A C 1
ATOM 704 O O . SER A 1 101 ? 11.145 -8.556 -25.003 1.00 73.50 101 SER A O 1
ATOM 706 N N . ALA A 1 102 ? 10.699 -7.757 -27.053 1.00 74.38 102 ALA A N 1
ATOM 707 C CA . ALA A 1 102 ? 11.579 -8.699 -27.761 1.00 74.38 102 ALA A CA 1
ATOM 708 C C . ALA A 1 102 ? 13.032 -8.672 -27.244 1.00 74.38 102 ALA A C 1
ATOM 710 O O . ALA A 1 102 ? 13.735 -9.671 -27.280 1.00 74.38 102 ALA A O 1
ATOM 711 N N . THR A 1 103 ? 13.460 -7.534 -26.695 1.00 70.12 103 THR A N 1
ATOM 712 C CA . THR A 1 103 ? 14.776 -7.338 -26.072 1.00 70.12 103 THR A CA 1
ATOM 713 C C . THR A 1 103 ? 14.821 -7.693 -24.583 1.00 70.12 103 THR A C 1
ATOM 715 O O . THR A 1 103 ? 15.815 -7.413 -23.920 1.00 70.12 103 THR A O 1
ATOM 718 N N . CYS A 1 104 ? 13.755 -8.268 -24.017 1.00 72.44 104 CYS A N 1
ATOM 719 C CA . CYS A 1 104 ? 13.754 -8.779 -22.648 1.00 72.44 104 CYS A CA 1
ATOM 720 C C . CYS A 1 104 ? 14.500 -10.120 -22.619 1.00 72.44 104 CYS A C 1
ATOM 722 O O . CYS A 1 104 ? 13.907 -11.198 -22.538 1.00 72.44 104 CYS A O 1
ATOM 724 N N . VAL A 1 105 ? 15.819 -10.033 -22.729 1.00 62.91 105 VAL A N 1
ATOM 725 C CA . VAL A 1 105 ? 16.753 -11.120 -22.441 1.00 62.91 105 VAL A CA 1
ATOM 726 C C . VAL A 1 105 ? 17.138 -11.062 -20.966 1.00 62.91 105 VAL A C 1
ATOM 728 O O . VAL A 1 105 ? 17.060 -9.998 -20.355 1.00 62.91 105 VAL A O 1
ATOM 731 N N . ALA A 1 106 ? 17.365 -12.250 -20.403 1.00 52.75 106 ALA A N 1
ATOM 732 C CA . ALA A 1 106 ? 17.573 -12.499 -18.978 1.00 52.75 106 ALA A CA 1
ATOM 733 C C . ALA A 1 106 ? 18.658 -11.607 -18.362 1.00 52.75 106 ALA A C 1
ATOM 735 O O . ALA A 1 106 ? 19.678 -11.374 -19.047 1.00 52.75 106 ALA A O 1
#

Secondary structure (DSSP, 8-state):
---TTTTTS-GGG-STTB-TTSSSPBPPSSB-TTSPBP-SSSHHHHHTS---TTTT-----PPTTB-TT-SSPBPPSSB-TTSPBPSSSSHHHHTTSSPPPTT---

Foldseek 3Di:
DDDPCVPVADPCQDDVQHANLRPNAGFPDFADPVRHGGRHQAPCSVVVNDDDPCRPVPPPPQPPQEAPLPPRDGDPDDADPVRHGGNHQAPCVVVVNPDHDPPSDD

Sequence (106 aa):
GHDRLCGQIDASKVGPGLCKVGCGRKVAPGKDAKGRPFTTCCRGCVLGTGHDSFCQRVREAIPAGMCRMGCGRAVAAGLAPSGRPFDTCCKGCARGGGQHSATCVA

pLDDT: mean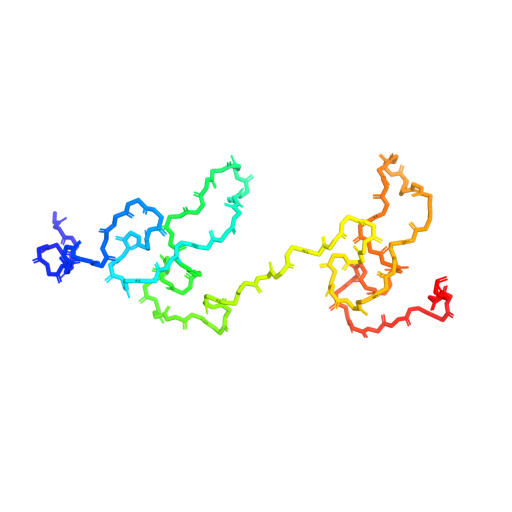 81.51, std 9.84, range [50.94, 93.0]

Organism: NC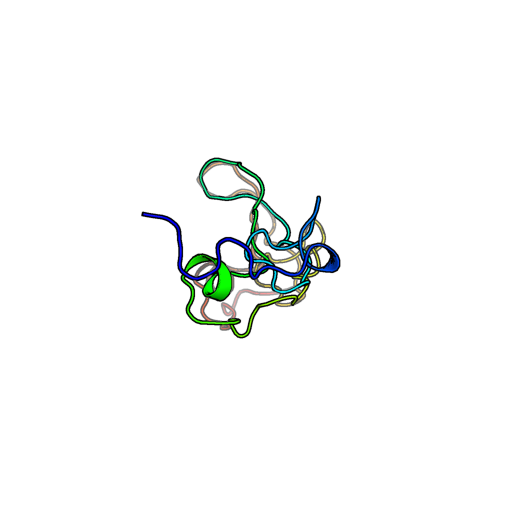BI:txid327968